Protein AF-A0A9W7II35-F1 (afdb_monomer)

Solvent-accessible surface area (backbone atoms only — not comparable to full-atom values): 4912 Å² total; per-residue (Å²): 122,65,69,62,59,52,50,36,53,51,52,49,50,58,55,56,75,71,44,55,75,71,56,37,54,53,59,72,65,54,58,76,88,72,48,84,45,52,67,44,44,55,48,54,49,50,64,75,48,46,66,58,63,71,66,54,74,48,73,73,55,55,73,69,62,73,80,53,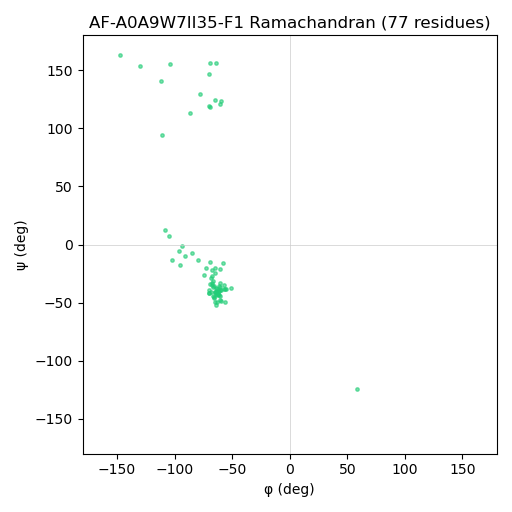95,91,54,54,71,68,59,51,77,70,109

Nearest PDB structures (foldseek):
  6msh-assembly1_d  TM=2.576E-01  e=8.418E+00  Homo sapiens

Organism: Hibiscus trionum (NCBI:txid183268)

Radius of gyration: 18.96 Å; Cα contacts (8 Å, |Δi|>4): 20; chains: 1; bounding box: 46×22×46 Å

Secondary structure (DSSP, 8-state):
-HHHHHHHHHHHHHHHHT--HHHHHHHHHS-TTT--SHHHHHHHHHHHHHHHHHTSPPHHHHHT----TTS-HHHHHT-

InterPro domains:
  IPR005162 Retrotransposon-derived protein PEG10, N-terminal capsid-like domain [PF03732] (19-79)

Sequence (79 aa):
MSMYLDNEKLLIHCFQDILVGSVARWYSQLSRVNIKSWKDLSRSFSEQYNHVSDMVPTRLVLQGIEQKHHESFRQYAQR

Mean predicted aligned error: 10.28 Å

Foldseek 3Di:
DVVQVVVFVVLVVVVQVPDDDPRNVVVVPDDPVQPPTSVSVVVVVCVVCVCVVVVPQDPVNLVPQDDDPPDDPVRSVVD

Structure (mmCIF, N/CA/C/O backbone):
data_AF-A0A9W7II35-F1
#
_entry.id   AF-A0A9W7II35-F1
#
loop_
_atom_site.group_PDB
_atom_site.id
_atom_site.type_symbol
_atom_site.label_atom_id
_atom_site.label_alt_id
_atom_site.label_comp_id
_atom_site.label_asym_id
_atom_site.label_entity_id
_atom_site.label_seq_id
_atom_site.pdbx_PDB_ins_code
_atom_site.Cartn_x
_atom_site.Cartn_y
_atom_site.Cartn_z
_atom_site.occupancy
_atom_site.B_iso_or_equiv
_atom_site.auth_seq_id
_atom_site.auth_comp_id
_atom_site.auth_asym_id
_atom_site.auth_atom_id
_atom_site.pdbx_PDB_model_num
ATOM 1 N N . MET A 1 1 ? 20.244 -12.472 -18.183 1.00 53.84 1 MET A N 1
ATOM 2 C CA . MET A 1 1 ? 19.699 -11.151 -17.779 1.00 53.84 1 MET A CA 1
ATOM 3 C C . MET A 1 1 ? 18.218 -10.957 -18.128 1.00 53.84 1 MET A C 1
ATOM 5 O O . MET A 1 1 ? 17.552 -10.252 -17.388 1.00 53.84 1 MET A O 1
ATOM 9 N N . SER A 1 2 ? 17.666 -11.601 -19.169 1.00 58.84 2 SER A N 1
ATOM 10 C CA . SER A 1 2 ? 16.245 -11.449 -19.551 1.00 58.84 2 SER A CA 1
ATOM 11 C C . SER A 1 2 ? 15.227 -12.059 -18.567 1.00 58.84 2 SER A C 1
ATOM 13 O O . SER A 1 2 ? 14.185 -11.447 -18.369 1.00 58.84 2 SER A O 1
ATOM 15 N N . MET A 1 3 ? 15.532 -13.177 -17.889 1.00 60.84 3 MET A N 1
ATOM 16 C CA . MET A 1 3 ? 14.597 -13.807 -16.931 1.00 60.84 3 MET A CA 1
ATOM 17 C C . MET A 1 3 ? 14.208 -12.903 -15.751 1.00 60.84 3 MET A C 1
ATOM 19 O O . MET A 1 3 ? 13.086 -12.984 -15.269 1.00 60.84 3 MET A O 1
ATOM 23 N N . TYR A 1 4 ? 15.112 -12.032 -15.289 1.00 60.66 4 TYR A N 1
ATOM 24 C CA . TYR A 1 4 ? 14.821 -11.120 -14.176 1.00 60.66 4 TYR A CA 1
ATOM 25 C C . TYR A 1 4 ? 13.819 -10.029 -14.578 1.00 60.66 4 TYR A C 1
ATOM 27 O O . TYR A 1 4 ? 12.888 -9.759 -13.829 1.00 60.66 4 TYR A O 1
ATOM 35 N N . LEU A 1 5 ? 13.967 -9.458 -15.778 1.00 63.88 5 LEU A N 1
ATOM 36 C CA . LEU A 1 5 ? 13.033 -8.463 -16.318 1.00 63.88 5 LEU A CA 1
ATOM 37 C C . LEU A 1 5 ? 11.660 -9.069 -16.632 1.00 63.88 5 LEU A C 1
ATOM 39 O O . LEU A 1 5 ? 10.640 -8.402 -16.475 1.00 63.88 5 LEU A O 1
ATOM 43 N N . ASP A 1 6 ? 11.637 -10.327 -17.073 1.00 72.94 6 ASP A N 1
ATOM 44 C CA . ASP A 1 6 ? 10.393 -11.052 -17.335 1.00 72.94 6 ASP A CA 1
ATOM 45 C C . ASP A 1 6 ? 9.636 -11.333 -16.028 1.00 72.94 6 ASP A C 1
ATOM 47 O O . ASP A 1 6 ? 8.432 -11.100 -1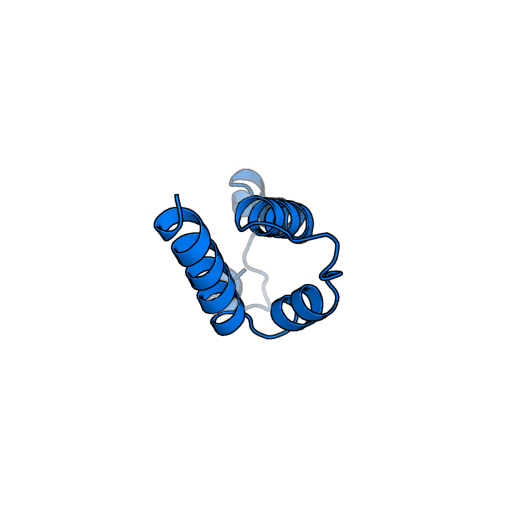5.930 1.00 72.94 6 ASP A O 1
ATOM 51 N N . ASN A 1 7 ? 10.369 -11.699 -14.971 1.00 82.94 7 ASN A N 1
ATOM 52 C CA . ASN A 1 7 ? 9.809 -11.893 -13.638 1.00 82.94 7 ASN A CA 1
ATOM 53 C C . ASN A 1 7 ? 9.231 -10.595 -13.044 1.00 82.94 7 ASN A C 1
ATOM 55 O O . ASN A 1 7 ? 8.149 -10.613 -12.466 1.00 82.94 7 ASN A O 1
ATOM 59 N N . GLU A 1 8 ? 9.898 -9.448 -13.215 1.00 85.62 8 GLU A N 1
ATOM 60 C CA . GLU A 1 8 ? 9.367 -8.163 -12.735 1.00 85.62 8 GLU A CA 1
ATOM 61 C C . GLU A 1 8 ? 8.055 -7.771 -13.423 1.00 85.62 8 GLU A C 1
ATOM 63 O O . GLU A 1 8 ? 7.132 -7.300 -12.759 1.00 85.62 8 GLU A O 1
ATOM 68 N N . LYS A 1 9 ? 7.938 -7.998 -14.737 1.00 83.75 9 LYS A N 1
ATOM 69 C CA . LYS A 1 9 ? 6.691 -7.737 -15.470 1.00 83.75 9 LYS A CA 1
ATOM 70 C C . LYS A 1 9 ? 5.553 -8.632 -14.994 1.00 83.75 9 LYS A C 1
ATOM 72 O O . LYS A 1 9 ? 4.444 -8.136 -14.815 1.00 83.75 9 LYS A O 1
ATOM 77 N N . LEU A 1 10 ? 5.827 -9.917 -14.760 1.00 88.06 10 LEU A N 1
ATOM 78 C CA . LEU A 1 10 ? 4.839 -10.852 -14.218 1.00 88.06 10 LEU A CA 1
ATOM 79 C C . LEU A 1 10 ? 4.352 -10.411 -12.835 1.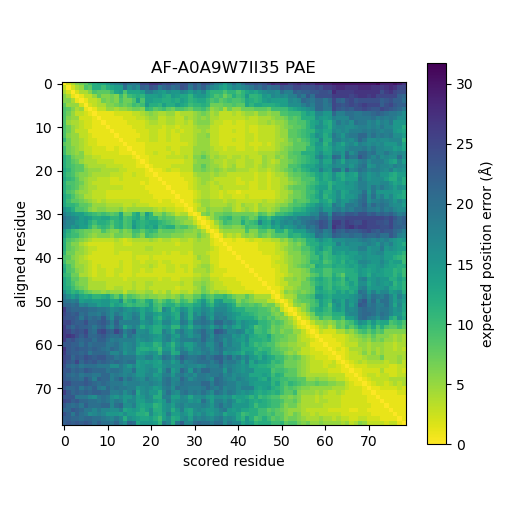00 88.06 10 LEU A C 1
ATOM 81 O O . LEU A 1 10 ? 3.149 -10.384 -12.598 1.00 88.06 10 LEU A O 1
ATOM 85 N N . LEU A 1 11 ? 5.258 -9.993 -11.947 1.00 87.19 11 LEU A N 1
ATOM 86 C CA . LEU A 1 11 ? 4.891 -9.490 -10.619 1.00 87.19 11 LEU A CA 1
ATOM 87 C C . LEU A 1 11 ? 4.007 -8.240 -10.695 1.00 87.19 11 LEU A C 1
ATOM 89 O O . LEU A 1 11 ? 3.005 -8.159 -9.988 1.00 87.19 11 LEU A O 1
ATOM 93 N N . ILE A 1 12 ? 4.339 -7.292 -11.577 1.00 87.31 12 ILE A N 1
ATOM 94 C CA . ILE A 1 12 ? 3.528 -6.086 -11.799 1.00 87.31 12 ILE A CA 1
ATOM 95 C C . ILE A 1 12 ? 2.131 -6.455 -12.318 1.00 87.31 12 ILE A C 1
ATOM 97 O O . ILE A 1 12 ? 1.146 -5.900 -11.838 1.00 87.31 12 ILE A O 1
ATOM 101 N N . HIS A 1 13 ? 2.031 -7.399 -13.257 1.00 86.94 13 HIS A N 1
ATOM 102 C CA . HIS A 1 13 ? 0.744 -7.862 -13.780 1.00 86.94 13 HIS A CA 1
ATOM 103 C C . HIS A 1 13 ? -0.103 -8.561 -12.715 1.00 86.94 13 HIS A C 1
ATOM 105 O O . HIS A 1 13 ? -1.243 -8.166 -12.493 1.00 86.94 13 HIS A O 1
ATOM 111 N N . CYS A 1 14 ? 0.465 -9.520 -11.982 1.00 88.69 14 CYS A N 1
ATOM 112 C CA . CYS A 1 14 ? -0.239 -10.170 -10.878 1.00 88.69 14 CYS A CA 1
ATOM 113 C C . CYS A 1 14 ? -0.712 -9.153 -9.832 1.00 88.69 14 CYS A C 1
ATOM 115 O O . CYS A 1 14 ? -1.807 -9.274 -9.289 1.00 88.69 14 CYS A O 1
ATOM 117 N N . PHE A 1 15 ? 0.103 -8.133 -9.554 1.00 87.69 15 PHE A N 1
ATOM 118 C CA . PHE A 1 15 ? -0.264 -7.077 -8.624 1.00 87.69 15 PHE A CA 1
ATOM 119 C C . PHE A 1 15 ? -1.431 -6.231 -9.126 1.00 87.69 15 PHE A C 1
ATOM 121 O O . PHE A 1 15 ? -2.255 -5.849 -8.311 1.00 87.69 15 PHE A O 1
ATOM 128 N N . GLN A 1 16 ? -1.538 -5.966 -10.431 1.00 87.06 16 GLN A N 1
ATOM 129 C CA . GLN A 1 16 ? -2.692 -5.275 -11.019 1.00 87.06 16 GLN A CA 1
ATOM 130 C C . GLN A 1 16 ? -3.992 -6.062 -10.833 1.00 87.06 16 GLN A C 1
ATOM 132 O O . GLN A 1 16 ? -5.011 -5.469 -10.482 1.00 87.06 16 GLN A O 1
ATOM 137 N N . ASP A 1 17 ? -3.947 -7.380 -11.033 1.00 88.38 17 ASP A N 1
ATOM 138 C CA . ASP A 1 17 ? -5.136 -8.241 -11.014 1.00 88.38 17 ASP A CA 1
ATOM 139 C C . ASP A 1 17 ? -5.772 -8.362 -9.622 1.00 88.38 17 ASP A C 1
ATOM 141 O O . ASP A 1 17 ? -6.978 -8.573 -9.500 1.00 88.38 17 ASP A O 1
ATOM 145 N N . ILE A 1 18 ? -4.981 -8.194 -8.558 1.00 89.25 18 ILE A N 1
ATOM 146 C CA . ILE A 1 18 ? -5.477 -8.242 -7.175 1.00 89.25 18 ILE A CA 1
ATOM 147 C C . ILE A 1 18 ? -6.042 -6.900 -6.682 1.00 89.25 18 ILE A C 1
ATOM 149 O O . ILE A 1 18 ? -6.580 -6.836 -5.574 1.00 89.25 18 ILE A O 1
ATOM 153 N N . LEU A 1 19 ? -5.915 -5.809 -7.451 1.00 88.94 19 LEU A N 1
ATOM 154 C CA . LEU A 1 19 ? -6.348 -4.489 -6.994 1.00 88.94 19 LEU A CA 1
ATOM 155 C C . LEU A 1 19 ? -7.858 -4.329 -7.101 1.00 88.94 19 LEU A C 1
ATOM 157 O O . LEU A 1 19 ? -8.460 -4.473 -8.161 1.00 88.94 19 LEU A O 1
ATOM 161 N N . VAL A 1 20 ? -8.463 -3.896 -6.000 1.00 88.69 20 VAL A N 1
ATOM 162 C CA . VAL A 1 20 ? -9.897 -3.620 -5.923 1.00 88.69 20 VAL A CA 1
ATOM 163 C C . VAL A 1 20 ? -10.161 -2.240 -5.327 1.00 88.69 20 VAL A C 1
ATOM 165 O O . VAL A 1 20 ? -9.364 -1.695 -4.560 1.00 88.69 20 VAL A O 1
ATOM 168 N N . GLY A 1 21 ? -11.300 -1.649 -5.690 1.00 90.31 21 GLY A N 1
ATOM 169 C CA . GLY A 1 21 ? -11.809 -0.430 -5.062 1.00 90.31 21 GLY A CA 1
ATOM 170 C C . GLY A 1 21 ? -10.859 0.772 -5.147 1.00 90.31 21 GLY A C 1
ATOM 171 O O . GLY A 1 21 ? -10.491 1.220 -6.234 1.00 90.31 21 GLY A O 1
ATOM 172 N N . SER A 1 22 ? -10.517 1.345 -3.991 1.00 85.38 22 SER A N 1
ATOM 173 C CA . SER A 1 22 ? -9.659 2.535 -3.887 1.00 85.38 22 SER A CA 1
ATOM 174 C C . SER A 1 22 ? -8.220 2.272 -4.332 1.00 85.38 22 SER A C 1
ATOM 176 O O . SER A 1 22 ? -7.602 3.164 -4.910 1.00 85.38 22 SER A O 1
ATOM 178 N N . VAL A 1 23 ? -7.711 1.052 -4.136 1.00 87.06 23 VAL A N 1
ATOM 179 C CA . VAL A 1 23 ? -6.339 0.680 -4.512 1.00 87.06 23 VAL A CA 1
ATOM 180 C C . VAL A 1 23 ? -6.180 0.607 -6.030 1.00 87.06 23 VAL A C 1
ATOM 182 O O . VAL A 1 23 ? -5.204 1.116 -6.575 1.00 87.06 23 VAL A O 1
ATOM 185 N N . ALA A 1 24 ? -7.185 0.082 -6.737 1.00 89.00 24 ALA A N 1
ATOM 186 C CA . ALA A 1 24 ? -7.200 0.073 -8.201 1.00 89.00 24 ALA A CA 1
ATOM 187 C C . ALA A 1 24 ? -7.223 1.496 -8.794 1.00 89.00 24 ALA A C 1
ATOM 189 O O . ALA A 1 24 ? -6.545 1.782 -9.787 1.00 89.00 24 ALA A O 1
ATOM 190 N N . ARG A 1 25 ? -7.967 2.418 -8.161 1.00 89.19 25 ARG A N 1
ATOM 191 C CA . ARG A 1 25 ? -7.997 3.834 -8.569 1.00 89.19 25 ARG A CA 1
ATOM 192 C C . ARG A 1 25 ? -6.654 4.519 -8.355 1.00 89.19 25 ARG A C 1
ATOM 194 O O . ARG A 1 25 ? -6.197 5.206 -9.262 1.00 89.19 25 ARG A O 1
ATOM 201 N N . TRP A 1 26 ? -6.025 4.305 -7.199 1.00 89.31 26 TRP A N 1
ATOM 202 C CA . TRP A 1 26 ? -4.676 4.805 -6.928 1.00 89.31 26 TRP A CA 1
ATOM 203 C C . TRP A 1 26 ? -3.685 4.309 -7.985 1.00 89.31 26 TRP A C 1
ATOM 205 O O . TRP A 1 26 ? -3.000 5.114 -8.610 1.00 89.31 26 TRP A O 1
ATOM 215 N N . TYR A 1 27 ? -3.681 3.004 -8.266 1.00 88.44 27 TYR A N 1
ATOM 216 C CA . TYR A 1 27 ? -2.769 2.425 -9.248 1.00 88.44 27 TYR A CA 1
ATOM 217 C C . TYR A 1 27 ? -2.960 3.007 -10.655 1.00 88.44 27 TYR A C 1
ATOM 219 O O . TYR A 1 27 ? -1.990 3.258 -11.364 1.00 88.44 27 TYR A O 1
ATOM 227 N N . SER A 1 28 ? -4.203 3.296 -11.047 1.00 85.94 28 SER A N 1
ATOM 228 C CA . SER A 1 28 ? -4.521 3.921 -12.341 1.00 85.94 28 SER A CA 1
ATOM 229 C C . SER A 1 28 ? -4.034 5.374 -12.459 1.00 85.94 28 SER A C 1
ATOM 231 O O . SER A 1 28 ? -3.868 5.872 -13.570 1.00 85.94 28 SER A O 1
ATOM 233 N N . GLN A 1 29 ? -3.816 6.056 -11.331 1.00 86.56 29 GLN A N 1
ATOM 234 C CA . GLN A 1 29 ? -3.310 7.433 -11.267 1.00 86.56 29 GLN A CA 1
ATOM 235 C C . GLN A 1 29 ? -1.780 7.501 -11.182 1.00 86.56 29 GLN A C 1
ATOM 237 O O . GLN A 1 29 ? -1.206 8.581 -11.332 1.00 86.56 29 GLN A O 1
ATOM 242 N N . LEU A 1 30 ? -1.102 6.368 -10.969 1.00 83.00 30 LEU A N 1
ATOM 243 C CA . LEU A 1 30 ? 0.355 6.322 -10.981 1.00 83.00 30 LEU A CA 1
ATOM 244 C C . LEU A 1 30 ? 0.863 6.656 -12.383 1.00 83.00 30 LEU A C 1
ATOM 246 O O . LEU A 1 30 ? 0.523 6.012 -13.378 1.00 83.00 30 LEU A O 1
ATOM 250 N N . SER A 1 31 ? 1.722 7.670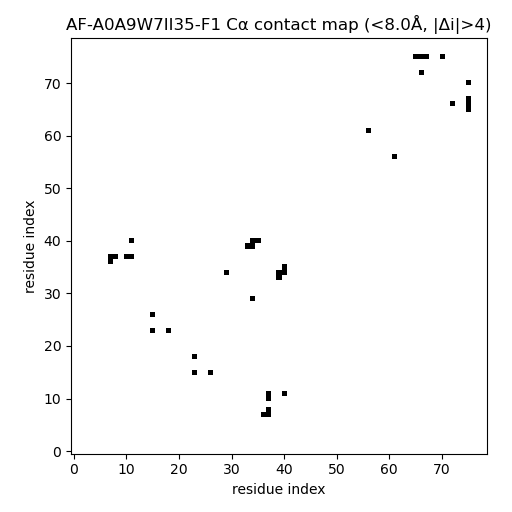 -12.463 1.00 72.31 31 SER A N 1
ATOM 251 C CA . SER A 1 31 ? 2.415 7.986 -13.704 1.00 72.31 31 SER A CA 1
ATOM 252 C C . SER A 1 31 ? 3.270 6.791 -14.126 1.00 72.31 31 SER A C 1
ATOM 254 O O . SER A 1 31 ? 4.200 6.400 -13.417 1.00 72.31 31 SER A O 1
ATOM 256 N N . ARG A 1 32 ? 3.009 6.254 -15.326 1.00 64.75 32 ARG A N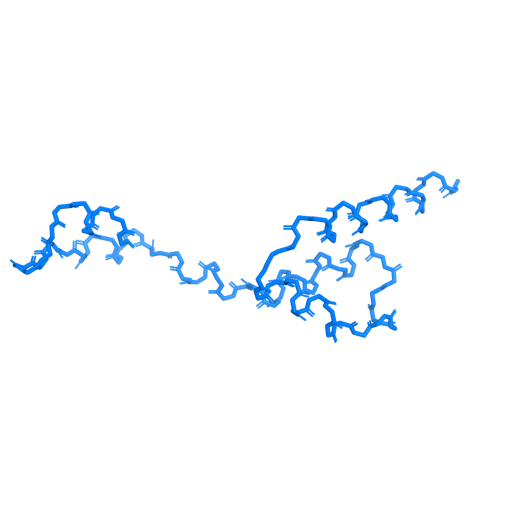 1
ATOM 257 C CA . ARG A 1 32 ? 3.822 5.190 -15.949 1.00 64.75 32 ARG A CA 1
ATOM 258 C C . ARG A 1 32 ? 5.296 5.579 -16.120 1.00 64.75 32 ARG A C 1
ATOM 260 O O . ARG A 1 32 ? 6.133 4.714 -16.336 1.00 64.75 32 ARG A O 1
ATOM 267 N N . VAL A 1 33 ? 5.622 6.869 -16.014 1.00 61.19 33 VAL A N 1
ATOM 268 C CA . VAL A 1 33 ? 6.999 7.383 -16.073 1.00 61.19 33 VAL A CA 1
ATOM 269 C C . VAL A 1 33 ? 7.771 7.093 -14.776 1.00 61.19 33 VAL A C 1
ATOM 271 O O . VAL A 1 33 ? 8.996 6.963 -14.813 1.00 61.19 33 VAL A O 1
ATOM 274 N N . ASN A 1 34 ? 7.065 6.943 -13.648 1.00 62.56 34 ASN A N 1
ATOM 275 C CA . ASN A 1 34 ? 7.660 6.817 -12.315 1.00 62.56 34 ASN A CA 1
ATOM 276 C C . ASN A 1 34 ? 7.835 5.365 -11.847 1.00 62.56 34 ASN A C 1
ATOM 278 O O . ASN A 1 34 ? 8.624 5.126 -10.939 1.00 62.56 34 ASN A O 1
ATOM 282 N N . ILE A 1 35 ? 7.154 4.396 -12.465 1.00 73.25 35 ILE A N 1
ATOM 283 C CA . ILE A 1 35 ? 7.245 2.979 -12.082 1.00 73.25 35 ILE A CA 1
ATOM 284 C C . ILE A 1 35 ? 7.953 2.202 -13.183 1.00 73.25 35 ILE A C 1
ATOM 286 O O . ILE A 1 35 ? 7.344 1.786 -14.166 1.00 73.25 35 ILE A O 1
ATOM 290 N N . LYS A 1 36 ? 9.270 2.044 -13.022 1.00 78.50 36 LYS A N 1
ATOM 291 C CA . LYS A 1 36 ? 10.141 1.365 -13.994 1.00 78.50 36 LYS A CA 1
ATOM 292 C C . LYS A 1 36 ? 10.507 -0.058 -13.578 1.00 78.50 36 LYS A C 1
ATOM 294 O O . LYS A 1 36 ? 11.011 -0.810 -14.406 1.00 78.50 36 LYS A O 1
ATOM 299 N N . SER A 1 37 ? 10.252 -0.419 -12.323 1.00 86.38 37 SER A N 1
ATOM 300 C CA . SER A 1 37 ? 10.561 -1.727 -11.750 1.00 86.38 37 SER A CA 1
ATOM 301 C C . SER A 1 37 ? 9.531 -2.131 -10.695 1.00 86.38 37 SER A C 1
ATOM 303 O O . SER A 1 37 ? 8.819 -1.286 -10.140 1.00 86.38 37 SER A O 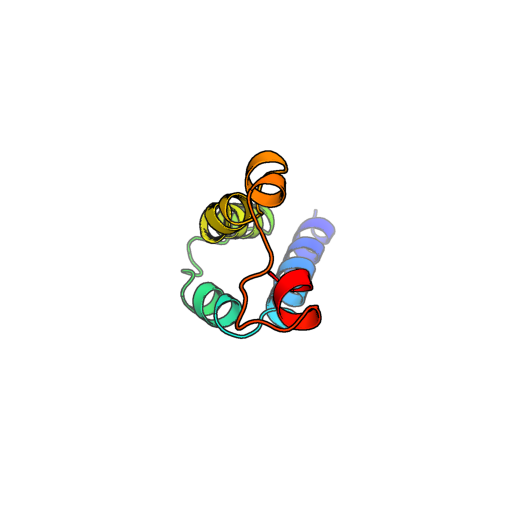1
ATOM 305 N N . TRP A 1 38 ? 9.498 -3.423 -10.362 1.00 87.75 38 TRP A N 1
ATOM 306 C CA . TRP A 1 38 ? 8.706 -3.936 -9.239 1.00 87.75 38 TRP A CA 1
ATOM 307 C C . TRP A 1 38 ? 9.083 -3.254 -7.914 1.00 87.75 38 TRP A C 1
ATOM 309 O O . TRP A 1 38 ? 8.227 -2.981 -7.076 1.00 87.75 38 TRP A O 1
ATOM 319 N N . LYS A 1 39 ? 10.368 -2.929 -7.743 1.00 88.38 39 LYS A N 1
ATOM 320 C CA . LYS A 1 39 ? 10.893 -2.261 -6.548 1.00 88.38 39 LYS A CA 1
ATOM 321 C C . LYS A 1 39 ? 10.372 -0.831 -6.386 1.00 88.38 39 LYS A C 1
ATOM 323 O O . LYS A 1 39 ? 10.143 -0.394 -5.260 1.00 88.38 39 LYS A O 1
ATOM 328 N N . ASP A 1 40 ? 10.198 -0.102 -7.484 1.00 87.88 40 ASP A N 1
ATOM 329 C CA . ASP A 1 40 ? 9.631 1.249 -7.432 1.00 87.88 40 ASP A CA 1
ATOM 330 C C . ASP A 1 40 ? 8.141 1.191 -7.080 1.00 87.88 40 ASP A C 1
ATOM 332 O O . ASP A 1 40 ? 7.682 1.938 -6.219 1.00 87.88 40 ASP A O 1
ATOM 336 N N . LEU A 1 41 ? 7.411 0.235 -7.670 1.00 88.81 41 LEU A N 1
ATOM 337 C CA . LEU A 1 41 ? 6.002 -0.003 -7.358 1.00 88.81 41 LEU A CA 1
ATOM 338 C C . LEU A 1 41 ? 5.790 -0.372 -5.888 1.00 88.81 41 LEU A C 1
ATOM 340 O O . LEU A 1 41 ? 4.924 0.206 -5.233 1.00 88.81 41 LEU A O 1
ATOM 344 N N . SER A 1 42 ? 6.585 -1.307 -5.362 1.00 87.50 42 SER A N 1
ATOM 345 C CA . SER A 1 42 ? 6.458 -1.747 -3.973 1.00 87.50 42 SER A CA 1
ATOM 346 C C . SER A 1 42 ? 6.754 -0.616 -2.990 1.00 87.50 42 SER A C 1
ATOM 348 O O . SER A 1 42 ? 6.045 -0.476 -1.996 1.00 87.50 42 SER A O 1
ATOM 350 N N . ARG A 1 43 ? 7.736 0.246 -3.290 1.00 88.00 43 ARG A N 1
ATOM 351 C CA . ARG A 1 43 ? 8.018 1.442 -2.487 1.00 88.00 43 ARG A CA 1
ATOM 352 C C . ARG A 1 43 ? 6.850 2.425 -2.506 1.00 88.00 43 ARG A C 1
ATOM 354 O O . ARG A 1 43 ? 6.387 2.807 -1.438 1.00 88.00 43 ARG A O 1
ATOM 361 N N . SER A 1 44 ? 6.355 2.799 -3.686 1.00 88.25 44 SER A N 1
ATOM 362 C CA . SER A 1 44 ? 5.233 3.740 -3.796 1.00 88.25 44 SER A CA 1
ATOM 363 C C . SER A 1 44 ? 3.963 3.209 -3.135 1.00 88.25 44 SER A C 1
ATOM 365 O O . SER A 1 44 ? 3.227 3.981 -2.529 1.00 88.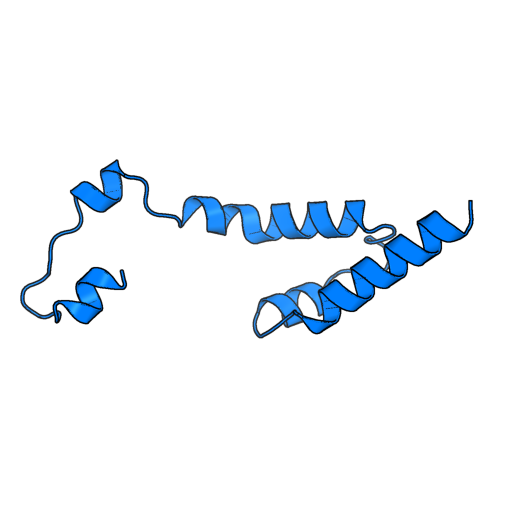25 44 SER A O 1
ATOM 36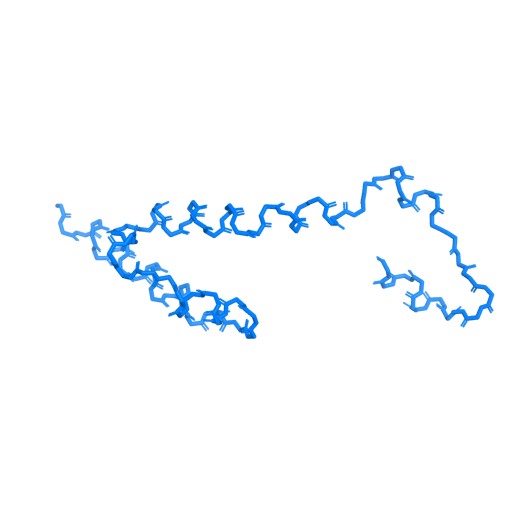7 N N . PHE A 1 45 ? 3.712 1.898 -3.211 1.00 87.94 45 PHE A N 1
ATOM 368 C CA . PHE A 1 45 ? 2.600 1.269 -2.503 1.00 87.94 45 PHE A CA 1
ATOM 369 C C . PHE A 1 45 ? 2.756 1.386 -0.983 1.00 87.94 45 PHE A C 1
ATOM 371 O O . PHE A 1 45 ? 1.832 1.833 -0.304 1.00 87.94 45 PHE A O 1
ATOM 378 N N . SER A 1 46 ? 3.931 1.035 -0.453 1.00 85.00 46 SER A N 1
ATOM 379 C CA . SER A 1 46 ? 4.208 1.145 0.980 1.00 85.00 46 SER A CA 1
ATOM 380 C C . SER A 1 46 ? 4.109 2.583 1.479 1.00 85.00 46 SER A C 1
ATOM 382 O O . SER A 1 46 ? 3.551 2.797 2.542 1.00 85.00 46 SER A O 1
ATOM 384 N N . GLU A 1 47 ? 4.592 3.571 0.722 1.00 86.06 47 GLU A N 1
ATOM 385 C CA . GLU A 1 47 ? 4.475 4.992 1.078 1.00 86.06 47 GLU A CA 1
ATOM 386 C C . GLU A 1 47 ? 3.016 5.467 1.064 1.00 86.06 47 GLU A C 1
ATOM 388 O O . GLU A 1 47 ? 2.567 6.096 2.021 1.00 86.06 47 GLU A O 1
ATOM 393 N N . GLN A 1 48 ? 2.251 5.114 0.025 1.00 83.62 48 GLN A N 1
ATOM 394 C CA . GLN A 1 48 ? 0.840 5.487 -0.104 1.00 83.62 48 GLN A CA 1
ATOM 395 C C . GLN A 1 48 ? -0.018 4.948 1.049 1.00 83.62 48 GLN A C 1
ATOM 397 O O . GLN A 1 48 ? -0.942 5.623 1.505 1.00 83.62 48 GLN A O 1
ATOM 402 N N . TYR A 1 49 ? 0.255 3.719 1.488 1.00 80.62 49 TYR A N 1
ATOM 403 C CA . TYR A 1 49 ? -0.540 3.015 2.493 1.00 80.62 49 TYR A CA 1
ATOM 404 C C . TYR A 1 49 ? 0.164 2.889 3.845 1.00 80.62 49 TYR A C 1
ATOM 406 O O . TYR A 1 49 ? -0.334 2.181 4.718 1.00 80.62 49 TYR A O 1
ATOM 414 N N . ASN A 1 50 ? 1.268 3.609 4.065 1.00 75.94 50 ASN A N 1
ATOM 415 C CA . ASN A 1 50 ? 2.022 3.555 5.320 1.00 75.94 50 ASN A CA 1
ATOM 416 C C . ASN A 1 50 ? 1.128 3.886 6.528 1.00 75.94 50 ASN A C 1
ATOM 418 O O . ASN A 1 50 ? 1.166 3.216 7.554 1.00 75.94 50 ASN A O 1
ATOM 422 N N . HIS A 1 51 ? 0.221 4.849 6.347 1.00 65.81 51 HIS A N 1
ATOM 423 C CA . HIS A 1 51 ? -0.754 5.259 7.359 1.00 65.81 51 HIS A CA 1
ATOM 424 C C . HIS A 1 51 ? -1.773 4.173 7.732 1.00 65.81 51 HIS A C 1
ATOM 426 O O . HIS A 1 51 ? -2.373 4.248 8.799 1.00 65.81 51 HIS A O 1
ATOM 432 N N . VAL A 1 52 ? -1.983 3.149 6.896 1.00 61.94 52 VAL A N 1
ATOM 433 C CA . VAL A 1 52 ? -2.838 2.006 7.262 1.00 61.94 52 VAL A CA 1
ATOM 434 C C . VAL A 1 52 ? -2.179 1.174 8.364 1.00 61.94 52 VAL A C 1
ATOM 436 O O . VAL A 1 52 ? -2.880 0.610 9.199 1.00 61.94 52 VAL A O 1
ATOM 439 N N . SER A 1 53 ? -0.843 1.149 8.436 1.00 58.59 53 SER A N 1
ATOM 440 C CA . SER A 1 53 ? -0.139 0.520 9.558 1.00 58.59 53 SER A CA 1
ATOM 441 C C . SER A 1 53 ? -0.355 1.284 10.868 1.00 58.59 53 SER A C 1
ATOM 443 O O . SER A 1 53 ? -0.453 0.654 11.919 1.00 58.59 53 SER A O 1
ATOM 445 N N . ASP A 1 54 ? -0.490 2.612 10.809 1.00 57.41 54 ASP A N 1
ATOM 446 C CA . ASP A 1 54 ? -0.807 3.453 11.975 1.00 57.41 54 ASP A CA 1
ATOM 447 C C . ASP A 1 54 ? -2.270 3.298 12.430 1.00 57.41 54 ASP A C 1
ATOM 449 O O . ASP A 1 54 ? -2.610 3.616 13.569 1.00 57.41 54 ASP A O 1
ATOM 453 N N . MET A 1 55 ? -3.147 2.799 11.550 1.00 59.81 55 MET A N 1
ATOM 454 C CA . MET A 1 55 ? -4.549 2.508 11.868 1.00 59.81 55 MET A CA 1
ATOM 455 C C . MET A 1 55 ? -4.743 1.189 12.616 1.00 59.81 55 MET A C 1
ATOM 457 O O . MET A 1 55 ? -5.832 0.959 13.142 1.00 59.81 55 MET A O 1
ATOM 461 N N . VAL A 1 56 ? -3.729 0.318 12.678 1.00 66.00 56 VAL A N 1
ATOM 462 C CA . VAL A 1 56 ? -3.816 -0.905 13.480 1.00 66.00 56 VAL A CA 1
ATOM 463 C C . VAL A 1 56 ? -3.816 -0.499 14.955 1.00 66.00 56 VAL A C 1
ATOM 465 O O . VAL A 1 56 ? -2.834 0.084 15.425 1.00 66.00 56 VAL A O 1
ATOM 468 N N . PRO A 1 57 ? -4.887 -0.792 15.716 1.00 70.12 57 PRO A N 1
ATOM 469 C CA . PRO A 1 57 ? -4.947 -0.402 17.113 1.00 70.12 57 PRO A CA 1
ATOM 470 C C . PRO A 1 57 ? -3.787 -1.040 17.876 1.00 70.12 57 PRO A C 1
ATOM 472 O O . PRO A 1 57 ? -3.615 -2.261 17.891 1.00 70.12 57 PRO A O 1
ATOM 475 N N . THR A 1 58 ? -2.972 -0.215 18.528 1.00 81.25 58 THR A N 1
ATOM 476 C CA . THR A 1 58 ? -1.937 -0.737 19.421 1.00 81.25 58 THR A CA 1
ATOM 477 C C . THR A 1 58 ? -2.586 -1.467 20.595 1.00 81.25 58 THR A C 1
ATOM 479 O O . THR A 1 58 ? -3.721 -1.181 20.981 1.00 81.25 58 THR A O 1
ATOM 482 N N . ARG A 1 59 ? -1.853 -2.393 21.226 1.00 80.00 59 ARG A N 1
ATOM 483 C CA . ARG A 1 59 ? -2.344 -3.137 22.400 1.00 80.00 59 ARG A CA 1
ATOM 484 C C . ARG A 1 59 ? -2.898 -2.218 23.499 1.00 80.00 59 ARG A C 1
ATOM 486 O O . ARG A 1 59 ? -3.893 -2.565 24.122 1.00 80.00 59 ARG A O 1
ATOM 493 N N . LEU A 1 60 ? -2.271 -1.060 23.713 1.00 82.25 60 LEU A N 1
ATOM 494 C CA . LEU A 1 60 ? -2.721 -0.053 24.681 1.00 82.25 60 LEU A CA 1
ATOM 495 C C . LEU A 1 60 ? -4.076 0.556 24.294 1.00 82.25 60 LEU A C 1
ATOM 497 O O . LEU A 1 60 ? -4.932 0.730 25.154 1.00 82.25 60 LEU A O 1
ATOM 501 N N . VAL A 1 61 ? -4.293 0.831 23.004 1.00 83.12 61 VAL A N 1
ATOM 502 C CA . VAL A 1 61 ? -5.582 1.316 22.491 1.00 83.12 61 VAL A CA 1
ATOM 503 C C . VAL A 1 61 ? -6.654 0.236 22.633 1.00 83.12 61 VAL A C 1
ATOM 505 O O . VAL A 1 61 ? -7.736 0.531 23.126 1.00 83.12 61 VAL A O 1
ATOM 508 N N . LEU A 1 62 ? -6.345 -1.020 22.287 1.00 84.12 62 LEU A N 1
ATOM 509 C CA . LEU A 1 62 ? -7.280 -2.145 22.427 1.00 84.12 62 LEU A CA 1
ATOM 510 C C . LEU A 1 62 ? -7.726 -2.360 23.876 1.00 84.12 62 LEU A C 1
ATOM 512 O O . LEU A 1 62 ? -8.895 -2.633 24.120 1.00 84.12 62 LEU A O 1
ATOM 516 N N . GLN A 1 63 ? -6.814 -2.205 24.838 1.00 84.25 63 GLN A N 1
ATOM 517 C CA . GLN A 1 63 ? -7.137 -2.328 26.262 1.00 84.25 63 GLN A CA 1
ATOM 518 C C . GLN A 1 63 ? -8.095 -1.241 26.765 1.00 84.25 63 GLN A C 1
ATOM 520 O O . GLN A 1 63 ? -8.779 -1.467 27.756 1.00 84.25 63 GLN A O 1
ATOM 525 N N . GLY A 1 64 ? -8.145 -0.083 26.100 1.00 85.38 64 GLY A N 1
ATOM 526 C CA . GLY A 1 64 ? -9.063 1.010 26.425 1.00 85.38 64 GLY A CA 1
ATOM 527 C C . GLY A 1 64 ? -10.375 0.987 25.636 1.00 85.38 64 GLY A C 1
ATOM 528 O O . GLY A 1 64 ? -11.208 1.873 25.821 1.00 85.38 64 GLY A O 1
ATOM 529 N N . ILE A 1 65 ? -10.567 0.023 24.730 1.00 88.88 65 ILE A N 1
ATOM 530 C CA . ILE A 1 65 ? -11.820 -0.132 23.990 1.00 88.88 65 ILE A CA 1
ATOM 531 C C . ILE A 1 65 ? -12.771 -0.990 24.824 1.00 88.88 65 ILE A C 1
ATOM 533 O O . ILE A 1 65 ? -12.552 -2.179 25.005 1.00 88.88 65 ILE A O 1
ATOM 537 N N . GLU A 1 66 ? -13.858 -0.382 25.294 1.00 91.00 66 GLU A N 1
ATOM 538 C CA . GLU A 1 66 ? -14.951 -1.079 25.975 1.00 91.00 66 GLU A CA 1
ATOM 539 C C . GLU A 1 66 ? -16.175 -1.231 25.063 1.00 91.00 66 GLU A C 1
ATOM 541 O O . GLU A 1 66 ? -16.379 -0.451 24.117 1.00 91.00 66 GLU A O 1
ATOM 546 N N . GLN A 1 67 ? -16.995 -2.243 25.361 1.00 91.94 67 GLN A N 1
ATOM 547 C CA . GLN A 1 67 ? -18.262 -2.457 24.675 1.00 91.94 67 GLN A CA 1
ATOM 548 C C . GLN A 1 67 ? -19.257 -1.360 25.066 1.00 91.94 67 GLN A C 1
ATOM 550 O O . GLN A 1 67 ? -19.655 -1.220 26.223 1.00 91.94 67 GLN A O 1
ATOM 555 N N . LYS A 1 68 ? -19.713 -0.596 24.077 1.00 92.75 68 LYS A N 1
ATOM 556 C CA . LYS A 1 68 ? -20.737 0.437 24.249 1.00 92.75 68 LYS A CA 1
ATOM 557 C C . LYS A 1 68 ? -22.100 -0.198 24.532 1.00 92.75 68 LYS A C 1
ATOM 559 O O . LYS A 1 68 ? -22.460 -1.216 23.953 1.00 92.75 68 LYS A O 1
ATOM 564 N N . HIS A 1 69 ? -22.927 0.460 25.343 1.00 90.12 69 HIS A N 1
ATOM 565 C CA . HIS A 1 69 ? -24.268 -0.044 25.691 1.00 90.12 69 HIS A CA 1
ATOM 566 C C . HIS A 1 69 ? -25.224 -0.233 24.499 1.00 90.12 69 HIS A C 1
ATOM 568 O O . HIS A 1 69 ? -26.193 -0.975 24.608 1.00 90.12 69 HIS A O 1
ATOM 574 N N . HIS A 1 70 ? -24.969 0.430 23.370 1.00 93.12 70 HIS A N 1
ATOM 575 C CA . HIS A 1 70 ? -25.803 0.363 22.167 1.00 93.12 70 HIS A CA 1
ATOM 576 C C . HIS A 1 70 ? -25.189 -0.487 21.041 1.00 93.12 70 HIS A C 1
ATOM 578 O O . HIS A 1 70 ? -25.724 -0.484 19.934 1.00 93.12 70 HIS A O 1
ATOM 584 N N . GLU A 1 71 ? -24.075 -1.192 21.283 1.00 93.12 71 GLU A N 1
ATOM 585 C CA . GLU A 1 71 ? -23.451 -2.067 20.283 1.00 93.12 71 GLU A CA 1
ATOM 586 C C . GLU A 1 71 ? -23.555 -3.546 20.676 1.00 93.12 71 GLU A C 1
ATOM 588 O O . GLU A 1 71 ? -23.402 -3.935 21.837 1.00 93.12 71 GLU A O 1
ATOM 593 N N . SER A 1 72 ? -23.807 -4.401 19.687 1.00 94.81 72 SER A N 1
ATOM 594 C CA . SER A 1 72 ? -23.766 -5.849 19.886 1.00 94.81 72 SER A CA 1
ATOM 595 C C . SER A 1 72 ? -22.336 -6.331 20.131 1.00 94.81 72 SER A C 1
ATOM 597 O O . SER A 1 72 ? -21.371 -5.732 19.655 1.00 94.81 72 SER A O 1
ATOM 599 N N . PHE A 1 73 ? -22.198 -7.483 20.789 1.00 91.62 73 PHE A N 1
ATOM 600 C CA . PHE A 1 73 ? -20.892 -8.114 20.995 1.00 91.62 73 PHE A CA 1
ATOM 601 C C . PHE A 1 73 ? -20.139 -8.344 19.675 1.00 91.62 73 PHE A C 1
ATOM 603 O O . PHE A 1 73 ? -18.933 -8.135 19.598 1.00 91.62 73 PHE A O 1
ATOM 610 N N . ARG A 1 74 ? -20.858 -8.719 18.608 1.00 93.75 74 ARG A N 1
ATOM 611 C CA . ARG A 1 74 ? -20.264 -8.912 17.280 1.00 93.75 74 ARG A CA 1
ATOM 612 C C . ARG A 1 74 ? -19.684 -7.614 16.723 1.00 93.75 74 ARG A C 1
ATOM 614 O O . ARG A 1 74 ? -18.591 -7.644 16.179 1.00 93.75 74 ARG A O 1
ATOM 621 N N . GLN A 1 75 ? -20.405 -6.502 16.855 1.00 91.56 75 GLN A N 1
ATOM 622 C CA . GLN A 1 75 ? -19.918 -5.194 16.410 1.00 91.56 75 GLN A CA 1
ATOM 623 C C . GLN A 1 75 ? -18.698 -4.759 17.221 1.00 91.56 75 GLN A C 1
ATOM 625 O O . GLN A 1 75 ?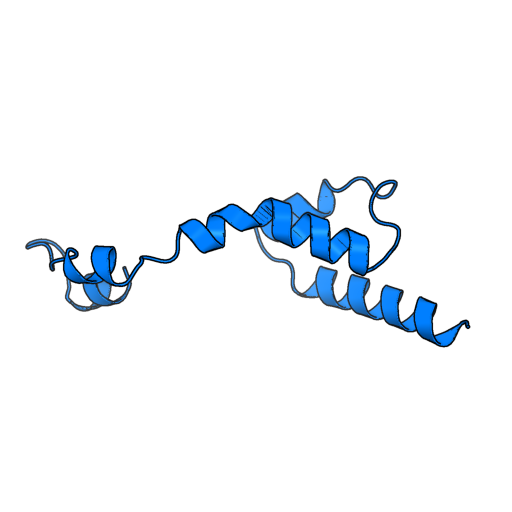 -17.730 -4.295 16.635 1.00 91.56 75 GLN A O 1
ATOM 630 N N . TYR A 1 76 ? -18.712 -4.984 18.536 1.00 91.12 76 TYR A N 1
ATOM 631 C CA . TYR A 1 76 ? -17.567 -4.723 19.404 1.00 91.12 76 TYR A CA 1
ATOM 632 C C . TYR A 1 76 ? -16.328 -5.538 19.005 1.00 91.12 76 TYR A C 1
ATOM 634 O O . TYR A 1 76 ? -15.260 -4.969 18.826 1.00 91.12 76 TYR A O 1
ATOM 642 N N . ALA A 1 77 ? -16.473 -6.849 18.789 1.00 88.00 77 ALA A N 1
ATOM 643 C CA . ALA A 1 77 ? -15.366 -7.732 18.411 1.00 88.00 77 ALA A CA 1
ATOM 644 C C . ALA A 1 77 ? -14.823 -7.492 16.987 1.00 88.00 77 ALA A C 1
ATOM 646 O O . ALA A 1 77 ? -13.768 -8.017 16.642 1.00 88.00 77 ALA A O 1
ATOM 647 N N . GLN A 1 78 ? -15.561 -6.758 16.148 1.00 85.06 78 GLN A N 1
ATOM 648 C CA . GLN A 1 78 ? -15.164 -6.394 14.783 1.00 85.06 78 GLN A CA 1
ATOM 649 C C . GLN A 1 78 ? -14.516 -5.003 14.681 1.00 85.06 78 GLN A C 1
ATOM 651 O O . GLN A 1 78 ? -14.091 -4.635 13.585 1.00 85.06 78 GLN A O 1
ATOM 656 N N . ARG A 1 79 ? -14.484 -4.231 15.774 1.00 80.31 79 ARG A N 1
ATOM 657 C CA . ARG A 1 79 ? -13.761 -2.954 15.861 1.00 80.31 79 ARG A CA 1
ATOM 658 C C . ARG A 1 79 ? -12.266 -3.190 16.038 1.00 80.31 79 ARG A C 1
ATOM 660 O O . ARG A 1 79 ? -11.511 -2.365 15.484 1.00 80.31 79 ARG A O 1
#

pLDDT: mean 81.74, std 10.72, range [53.84, 94.81]